Protein AF-A0AA37UHU1-F1 (afdb_monomer_lite)

Foldseek 3Di:
DDDDDDDDDDDDDDPPPPDPPPPDPPPDQDFDDADDDPDPLVLLVQFPWKWFFQDWAWPAWDDDSNAIWTKTWTWTFTADNVRDTDPDIDIDIETQQFGRPPPHGAPPDQQVPVDNIWIARWDADPVRHTYQSHRHPRTDDD

Radius of gyration: 29.76 Å; chains: 1; bounding box: 85×30×92 Å

Sequence (142 aa):
MGRDAMRTMRTAAALLLAAPLLSGCTAGETCYDWVVYDSVERMHADASLVVAAGRIEPAGTTTWSGVQANRYDVSGSPVLADGSIQEIGMQVQVLSTPETCSGGTYPDGDPMLGAQQVRLYLSEDEDGTLRTLTPHQGVGGP

Secondary structure (DSSP, 8-state):
---------------------------------PPPPS-HHHHHHH-SEEEEEEEEEEEEEEEETTEEEEEEEEEEEEBPTTS-B----EEEEEE-PPPSSSSSS-TT--GGGS-SSEEEEEEEPTTS-EEESSTTTSEE--

Organism: NCBI:txid1930060

Structure (mmCIF, N/CA/C/O backbone):
data_AF-A0AA37UHU1-F1
#
_entry.id   AF-A0AA37UHU1-F1
#
loop_
_atom_site.group_PDB
_atom_site.id
_atom_site.type_symbol
_atom_site.label_atom_id
_atom_site.label_alt_id
_atom_site.label_comp_id
_atom_site.label_asym_id
_atom_site.label_entity_id
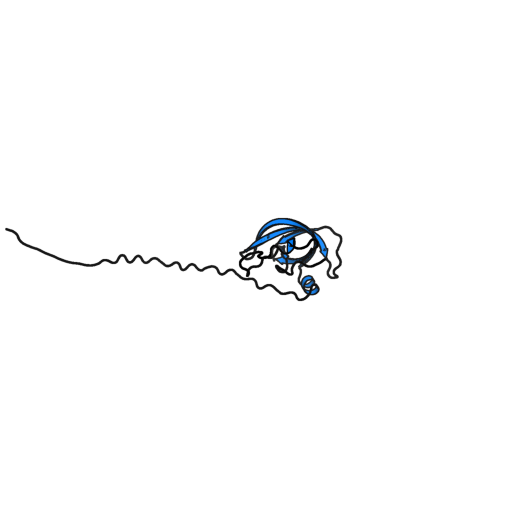_atom_site.label_seq_id
_atom_site.pdbx_PDB_ins_code
_atom_site.Cartn_x
_atom_site.Cartn_y
_atom_site.Cartn_z
_atom_site.occupancy
_atom_site.B_iso_or_equiv
_atom_site.auth_seq_id
_atom_site.auth_comp_id
_atom_site.auth_asym_id
_atom_site.auth_atom_id
_atom_site.pdbx_PDB_model_num
ATOM 1 N N . MET A 1 1 ? 66.435 15.362 -75.445 1.00 47.00 1 MET A N 1
ATOM 2 C CA . MET A 1 1 ? 67.575 15.693 -74.564 1.00 47.00 1 MET A CA 1
ATOM 3 C C . MET A 1 1 ? 66.987 16.231 -73.268 1.00 47.00 1 MET A C 1
ATOM 5 O O . MET A 1 1 ? 66.177 17.140 -73.362 1.00 47.00 1 MET A O 1
ATOM 9 N N . GLY A 1 2 ? 67.302 15.620 -72.123 1.00 46.75 2 GLY A N 1
ATOM 10 C CA . GLY A 1 2 ? 66.732 15.959 -70.808 1.00 46.75 2 GLY A CA 1
ATOM 11 C C . GLY A 1 2 ? 66.102 14.750 -70.110 1.00 46.75 2 GLY A C 1
ATOM 12 O O . GLY A 1 2 ? 64.889 14.577 -70.148 1.00 46.75 2 GLY A O 1
ATOM 13 N N . ARG A 1 3 ? 66.950 13.882 -69.541 1.00 55.12 3 ARG A N 1
ATOM 14 C CA . ARG A 1 3 ? 66.585 12.955 -68.455 1.00 55.12 3 ARG A CA 1
ATOM 15 C C . ARG A 1 3 ? 66.684 13.728 -67.129 1.00 55.12 3 ARG A C 1
ATOM 17 O O . ARG A 1 3 ? 67.207 14.836 -67.130 1.00 55.12 3 ARG A O 1
ATOM 24 N N . ASP A 1 4 ? 66.247 13.075 -66.052 1.00 48.91 4 ASP A N 1
ATOM 25 C CA . ASP A 1 4 ? 66.394 13.429 -64.625 1.00 48.91 4 ASP A CA 1
ATOM 26 C C . ASP A 1 4 ? 65.138 14.102 -64.028 1.00 48.91 4 ASP A C 1
ATOM 28 O O . ASP A 1 4 ? 64.619 15.062 -64.571 1.00 48.91 4 ASP A O 1
ATOM 32 N N . ALA A 1 5 ? 64.537 13.657 -62.924 1.00 52.31 5 ALA A N 1
ATOM 33 C CA . ALA A 1 5 ? 64.921 12.631 -61.971 1.00 52.31 5 ALA A CA 1
ATOM 34 C C . ALA A 1 5 ? 63.681 12.045 -61.277 1.00 52.31 5 ALA A C 1
ATOM 36 O O . ALA A 1 5 ? 62.723 12.732 -60.928 1.00 52.31 5 ALA A O 1
ATOM 37 N N . MET A 1 6 ? 63.767 10.745 -61.033 1.00 61.44 6 MET A N 1
ATOM 38 C CA . MET A 1 6 ? 62.943 9.980 -60.113 1.00 61.44 6 MET A CA 1
ATOM 39 C C . MET A 1 6 ? 63.232 10.425 -58.671 1.00 61.44 6 MET A C 1
ATOM 41 O O . MET A 1 6 ? 64.387 10.405 -58.250 1.00 61.44 6 MET A O 1
ATOM 45 N N . ARG A 1 7 ? 62.199 10.751 -57.885 1.00 52.78 7 ARG A N 1
ATOM 46 C CA . ARG A 1 7 ? 62.252 10.608 -56.422 1.00 52.78 7 ARG A CA 1
ATOM 47 C C . ARG A 1 7 ? 60.934 10.071 -55.880 1.00 52.78 7 ARG A C 1
ATOM 49 O O . ARG A 1 7 ? 59.967 10.778 -55.630 1.00 52.78 7 ARG A O 1
ATOM 56 N N . THR A 1 8 ? 60.956 8.759 -55.731 1.00 53.78 8 THR A N 1
ATOM 57 C CA . THR A 1 8 ? 60.165 7.926 -54.837 1.00 53.78 8 THR A CA 1
ATOM 58 C C . THR A 1 8 ? 60.206 8.478 -53.410 1.00 53.78 8 THR A C 1
ATOM 60 O O . THR A 1 8 ? 61.299 8.660 -52.880 1.00 53.78 8 THR A O 1
ATOM 63 N N . MET A 1 9 ? 59.060 8.617 -52.736 1.00 54.03 9 MET A N 1
ATOM 64 C CA . MET A 1 9 ? 58.975 8.224 -51.324 1.00 54.03 9 MET A CA 1
ATOM 65 C C . MET A 1 9 ? 57.533 7.921 -50.902 1.00 54.03 9 MET A C 1
ATOM 67 O O . MET A 1 9 ? 56.630 8.742 -51.005 1.00 54.03 9 MET A O 1
ATOM 71 N N . ARG A 1 10 ? 57.359 6.668 -50.478 1.00 59.03 10 ARG A N 1
ATOM 72 C CA . ARG A 1 10 ? 56.185 6.058 -49.849 1.00 59.03 10 ARG A CA 1
ATOM 73 C C . ARG A 1 10 ? 56.060 6.536 -48.401 1.00 59.03 10 ARG A C 1
ATOM 75 O O . ARG A 1 10 ? 57.106 6.781 -47.812 1.00 59.03 10 ARG A O 1
ATOM 82 N N . THR A 1 11 ? 54.840 6.492 -47.848 1.00 47.69 11 THR A N 1
ATOM 83 C CA . THR A 1 11 ? 54.402 6.353 -46.424 1.00 47.69 11 THR A CA 1
ATOM 84 C C . THR A 1 11 ? 53.335 7.403 -46.079 1.00 47.69 11 THR A C 1
ATOM 86 O O . THR A 1 11 ? 53.465 8.547 -46.474 1.00 47.69 11 THR A O 1
ATOM 89 N N . ALA A 1 12 ? 52.234 7.121 -45.386 1.00 49.38 12 ALA A N 1
ATOM 90 C CA . ALA A 1 12 ? 51.675 5.883 -44.863 1.00 49.38 12 ALA A CA 1
ATOM 91 C C . ALA A 1 12 ? 50.154 6.072 -44.719 1.00 49.38 12 ALA A C 1
ATOM 93 O O . ALA A 1 12 ? 49.682 7.140 -44.332 1.00 49.38 12 ALA A O 1
ATOM 94 N N . ALA A 1 13 ? 49.402 5.017 -45.020 1.00 53.44 13 ALA A N 1
ATOM 95 C CA . ALA A 1 13 ? 48.030 4.868 -44.569 1.00 53.44 13 ALA A CA 1
ATOM 96 C C . ALA A 1 13 ? 48.022 4.670 -43.046 1.00 53.44 13 ALA A C 1
ATOM 98 O O . ALA A 1 13 ? 48.731 3.793 -42.563 1.00 53.44 13 ALA A O 1
ATOM 99 N N . ALA A 1 14 ? 47.220 5.456 -42.324 1.00 49.47 14 ALA A N 1
ATOM 100 C CA . ALA A 1 14 ? 46.624 5.091 -41.036 1.00 49.47 14 ALA A CA 1
ATOM 101 C C . ALA A 1 14 ? 45.640 6.190 -40.591 1.00 49.47 14 ALA A C 1
ATOM 103 O O . ALA A 1 14 ? 45.931 6.980 -39.696 1.00 49.47 14 ALA A O 1
ATOM 104 N N . LEU A 1 15 ? 44.453 6.245 -41.209 1.00 49.12 15 LEU A N 1
ATOM 105 C CA . LEU A 1 15 ? 43.282 6.805 -40.528 1.00 49.12 15 LEU A CA 1
ATOM 106 C C . LEU A 1 15 ? 42.839 5.779 -39.472 1.00 49.12 15 LEU A C 1
ATOM 108 O O . LEU A 1 15 ? 42.008 4.916 -39.738 1.00 49.12 15 LEU A O 1
ATOM 112 N N . LEU A 1 16 ? 43.433 5.841 -38.282 1.00 53.25 16 LEU A N 1
ATOM 113 C CA . LEU A 1 16 ? 42.884 5.198 -37.091 1.00 53.25 16 LEU A CA 1
ATOM 114 C C . LEU A 1 16 ? 41.834 6.149 -36.507 1.00 53.25 16 LEU A C 1
ATOM 116 O O . LEU A 1 16 ? 42.146 7.015 -35.693 1.00 53.25 16 LEU A O 1
ATOM 120 N N . LEU A 1 17 ? 40.585 6.005 -36.964 1.00 55.25 17 LEU A N 1
ATOM 121 C CA . LEU A 1 17 ? 39.425 6.515 -36.237 1.00 55.25 17 LEU A CA 1
ATOM 122 C C . LEU A 1 17 ? 39.355 5.770 -34.898 1.00 55.25 17 LEU A C 1
ATOM 124 O O . LEU A 1 17 ? 38.854 4.651 -34.821 1.00 55.25 17 LEU A O 1
ATOM 128 N N . ALA A 1 18 ? 39.874 6.390 -33.844 1.00 56.69 18 ALA A N 1
ATOM 129 C CA . ALA A 1 18 ? 39.599 5.981 -32.478 1.00 56.69 18 ALA A CA 1
ATOM 130 C C . ALA A 1 18 ? 38.148 6.366 -32.153 1.00 56.69 18 ALA A C 1
ATOM 132 O O . ALA A 1 18 ? 37.868 7.490 -31.744 1.00 56.69 18 ALA A O 1
ATOM 133 N N . ALA A 1 19 ? 37.213 5.447 -32.396 1.00 60.28 19 ALA A N 1
ATOM 134 C CA . ALA A 1 19 ? 35.871 5.535 -31.844 1.00 60.28 19 ALA A CA 1
ATOM 135 C C . ALA A 1 19 ? 35.973 5.301 -30.326 1.00 60.28 19 ALA A C 1
ATOM 137 O O . ALA A 1 19 ? 36.407 4.217 -29.923 1.00 60.28 19 ALA A O 1
ATOM 138 N N . PRO A 1 20 ? 35.618 6.268 -29.463 1.00 59.84 20 PRO A N 1
ATOM 139 C CA . PRO A 1 20 ? 35.455 5.967 -28.054 1.00 59.84 20 PRO A CA 1
ATOM 140 C C . PRO A 1 20 ? 34.256 5.023 -27.933 1.00 59.84 20 PRO A C 1
ATOM 142 O O . PRO A 1 20 ? 33.116 5.405 -28.195 1.00 59.84 20 PRO A O 1
ATOM 145 N N . LEU A 1 21 ? 34.528 3.769 -27.573 1.00 54.81 21 LEU A N 1
ATOM 146 C CA . LEU A 1 21 ? 33.526 2.849 -27.053 1.00 54.81 21 LEU A CA 1
ATOM 147 C C . LEU A 1 21 ? 32.992 3.474 -25.761 1.00 54.81 21 LEU A C 1
ATOM 149 O O . LEU A 1 21 ? 33.567 3.309 -24.688 1.00 54.81 21 LEU A O 1
ATOM 153 N N . LEU A 1 22 ? 31.920 4.255 -25.881 1.00 56.44 22 LEU A N 1
ATOM 154 C CA . LEU A 1 22 ? 31.058 4.604 -24.763 1.00 56.44 22 LEU A CA 1
ATOM 155 C C . LEU A 1 22 ? 30.409 3.295 -24.312 1.00 56.44 22 LEU A C 1
ATOM 157 O O . LEU A 1 22 ? 29.343 2.920 -24.795 1.00 56.44 22 LEU A O 1
ATOM 161 N N . SER A 1 23 ? 31.106 2.558 -23.447 1.00 59.09 23 SER A N 1
ATOM 162 C CA . SER A 1 23 ? 30.529 1.471 -22.667 1.00 59.09 23 SER A CA 1
ATOM 163 C C . SER A 1 23 ? 29.349 2.053 -21.903 1.00 59.09 23 SER A C 1
ATOM 165 O O . SER A 1 23 ? 29.525 2.751 -20.907 1.00 59.09 23 SER A O 1
ATOM 167 N N . GLY A 1 24 ? 28.147 1.833 -22.433 1.00 48.44 24 GLY A N 1
ATOM 168 C CA . GLY A 1 24 ? 26.913 2.173 -21.757 1.00 48.44 24 GLY A CA 1
ATOM 169 C C . GLY A 1 24 ? 26.866 1.397 -20.453 1.00 48.44 24 GLY A C 1
ATOM 170 O O . GLY A 1 24 ? 26.780 0.171 -20.465 1.00 48.44 24 GLY A O 1
ATOM 171 N N . CYS A 1 25 ? 26.944 2.105 -19.331 1.00 52.53 25 CYS A N 1
ATOM 172 C CA . CYS A 1 25 ? 26.470 1.564 -18.071 1.00 52.53 25 CYS A CA 1
ATOM 173 C C . CYS A 1 25 ? 24.987 1.249 -18.273 1.00 52.53 25 CYS A C 1
ATOM 175 O O . CYS A 1 25 ? 24.164 2.161 -18.340 1.00 52.53 25 CYS A O 1
ATOM 177 N N . THR A 1 26 ? 24.640 -0.027 -18.426 1.00 59.19 26 THR A N 1
ATOM 178 C CA . THR A 1 26 ? 23.258 -0.459 -18.246 1.00 59.19 26 THR A CA 1
ATOM 179 C C . THR A 1 26 ? 22.934 -0.155 -16.791 1.00 59.19 26 THR A C 1
ATOM 181 O O . THR A 1 26 ? 23.543 -0.750 -15.900 1.00 59.19 26 THR A O 1
ATOM 184 N N . ALA A 1 27 ? 22.070 0.829 -16.541 1.00 58.06 27 ALA A N 1
ATOM 185 C CA . ALA A 1 27 ? 21.528 1.042 -15.210 1.00 58.06 27 ALA A CA 1
ATOM 186 C C . ALA A 1 27 ? 20.890 -0.286 -14.785 1.00 58.06 27 ALA A C 1
ATOM 188 O O . ALA A 1 27 ? 19.931 -0.729 -15.411 1.00 58.06 27 ALA A O 1
ATOM 189 N N . GLY A 1 28 ? 21.502 -0.975 -13.820 1.00 57.53 28 GLY A N 1
ATOM 190 C CA . GLY A 1 28 ? 20.881 -2.145 -13.217 1.00 57.53 28 GLY A CA 1
ATOM 191 C C . GLY A 1 28 ? 19.601 -1.679 -12.542 1.00 57.53 28 GLY A C 1
ATOM 192 O O . GLY A 1 28 ? 19.625 -0.678 -11.825 1.00 57.53 28 GLY A O 1
ATOM 193 N N . GLU A 1 29 ? 18.489 -2.349 -12.818 1.00 60.88 29 GLU A N 1
ATOM 194 C CA . GLU A 1 29 ? 17.233 -2.086 -12.124 1.00 60.88 29 GLU A CA 1
ATOM 195 C C . GLU A 1 29 ? 17.453 -2.327 -10.623 1.00 60.88 29 GLU A C 1
ATOM 197 O O . GLU A 1 29 ? 18.001 -3.357 -10.218 1.00 60.88 29 GLU A O 1
ATOM 202 N N . THR A 1 30 ? 17.104 -1.341 -9.790 1.00 68.88 30 THR A N 1
ATOM 203 C CA . THR A 1 30 ? 17.204 -1.493 -8.337 1.00 68.88 30 THR A CA 1
ATOM 204 C C . THR A 1 30 ? 16.065 -2.384 -7.875 1.00 68.88 30 THR A C 1
ATOM 206 O O . THR A 1 30 ? 14.912 -1.970 -7.787 1.00 68.88 30 THR A O 1
ATOM 209 N N . CYS A 1 31 ? 16.434 -3.616 -7.577 1.00 79.44 31 CYS A N 1
ATOM 210 C CA . CYS A 1 31 ? 15.562 -4.635 -7.040 1.00 79.44 31 CYS A CA 1
ATOM 211 C C . CYS A 1 31 ? 15.256 -4.368 -5.561 1.00 79.44 31 CYS A C 1
ATOM 213 O O . CYS A 1 31 ? 16.173 -4.389 -4.737 1.00 79.44 31 CYS A O 1
ATOM 215 N N . TYR A 1 32 ? 13.990 -4.130 -5.218 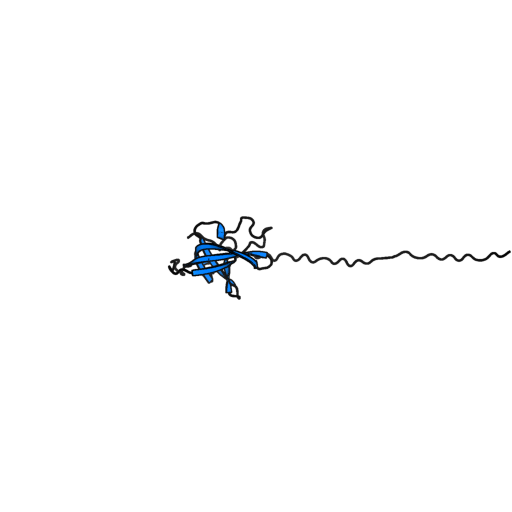1.00 81.62 32 TYR A N 1
ATOM 216 C CA . TYR A 1 32 ? 13.564 -4.068 -3.820 1.00 81.62 32 TYR A CA 1
ATOM 217 C C . TYR A 1 32 ? 13.310 -5.479 -3.293 1.00 81.62 32 TYR A C 1
ATOM 219 O O . TYR A 1 32 ? 12.516 -6.231 -3.857 1.00 81.62 32 TYR A O 1
ATOM 227 N N . ASP A 1 33 ? 13.983 -5.812 -2.192 1.00 81.69 33 ASP A N 1
ATOM 228 C CA . ASP A 1 33 ? 13.688 -7.001 -1.398 1.00 81.69 33 ASP A CA 1
ATOM 229 C C . ASP A 1 33 ? 12.576 -6.660 -0.400 1.00 81.69 33 ASP A C 1
ATOM 231 O O . ASP A 1 33 ? 12.730 -5.780 0.452 1.00 81.69 33 ASP A O 1
ATOM 235 N N . TRP A 1 34 ? 11.420 -7.299 -0.560 1.00 84.69 34 TRP A N 1
ATOM 236 C CA . TRP A 1 34 ? 10.236 -7.007 0.239 1.00 84.69 34 TRP A CA 1
ATOM 237 C C . TRP A 1 34 ? 10.272 -7.769 1.556 1.00 84.69 34 TRP A C 1
ATOM 239 O O . TRP A 1 34 ? 10.618 -8.948 1.605 1.00 84.69 34 TRP A O 1
ATOM 249 N N . VAL A 1 35 ? 9.820 -7.119 2.628 1.00 88.38 35 VAL A N 1
ATOM 250 C CA . VAL A 1 35 ? 9.565 -7.816 3.890 1.00 88.38 35 VAL A CA 1
ATOM 251 C C . VAL A 1 35 ? 8.513 -8.894 3.651 1.00 88.38 35 VAL A C 1
ATOM 253 O O . VAL A 1 35 ? 7.440 -8.610 3.128 1.00 88.38 35 VAL A O 1
ATOM 256 N N . VAL A 1 36 ? 8.802 -10.124 4.068 1.00 88.88 36 VAL A N 1
ATOM 257 C CA . VAL A 1 36 ? 7.800 -11.189 4.098 1.00 88.88 36 VAL A CA 1
ATOM 258 C C . VAL A 1 36 ? 7.129 -11.182 5.463 1.00 88.88 36 VAL A C 1
ATOM 260 O O . VAL A 1 36 ? 7.784 -11.338 6.494 1.00 88.88 36 VAL A O 1
ATOM 263 N N . TYR A 1 37 ? 5.814 -11.009 5.460 1.00 91.19 37 TYR A N 1
ATOM 264 C CA . TYR A 1 37 ? 4.990 -11.074 6.657 1.00 91.19 37 TYR A CA 1
ATOM 265 C C . TYR A 1 37 ? 4.532 -12.507 6.920 1.00 91.19 37 TYR A C 1
ATOM 267 O O . TYR A 1 37 ? 4.083 -13.205 6.010 1.00 91.19 37 TYR A O 1
ATOM 275 N N . ASP A 1 38 ? 4.636 -12.940 8.172 1.00 91.88 38 ASP A N 1
ATOM 276 C CA . ASP A 1 38 ? 4.230 -14.265 8.645 1.00 91.88 38 ASP A CA 1
ATOM 277 C C . ASP A 1 38 ? 2.836 -14.276 9.293 1.00 91.88 38 ASP A C 1
ATOM 279 O O . ASP A 1 38 ? 2.280 -15.348 9.535 1.00 91.88 38 ASP A O 1
ATOM 283 N N . SER A 1 39 ? 2.253 -13.100 9.552 1.00 90.62 39 SER A N 1
ATOM 284 C CA . SER A 1 39 ? 0.923 -12.957 10.143 1.00 90.62 39 SER A CA 1
ATOM 285 C C . SER A 1 39 ? 0.242 -11.632 9.782 1.00 90.62 39 SER A C 1
ATOM 287 O O . SER A 1 39 ? 0.890 -10.629 9.465 1.00 90.62 39 SER A O 1
ATOM 289 N N . VAL A 1 40 ? -1.090 -11.623 9.873 1.00 90.25 40 VAL A N 1
ATOM 290 C CA . VAL A 1 40 ? -1.918 -10.420 9.692 1.00 90.25 40 VAL A CA 1
ATOM 291 C C . VAL A 1 40 ? -1.667 -9.410 10.811 1.00 90.25 40 VAL A C 1
ATOM 293 O O . VAL A 1 40 ? -1.637 -8.207 10.563 1.00 90.25 40 VAL A O 1
ATOM 296 N N . GLU A 1 41 ? -1.446 -9.882 12.033 1.00 91.50 41 GLU A N 1
ATOM 297 C CA . GLU A 1 41 ? -1.152 -9.051 13.197 1.00 91.50 41 GLU A CA 1
ATOM 298 C C . GLU A 1 41 ? 0.135 -8.253 12.987 1.00 91.50 41 GLU A C 1
ATOM 300 O O . GLU A 1 41 ? 0.186 -7.066 13.306 1.00 91.50 41 GLU A O 1
ATOM 305 N N . ARG A 1 42 ? 1.159 -8.877 12.390 1.00 92.94 42 ARG A N 1
ATOM 306 C CA . ARG A 1 42 ? 2.412 -8.199 12.054 1.00 92.94 42 ARG A CA 1
ATOM 307 C C . ARG A 1 42 ? 2.210 -7.142 10.969 1.00 92.94 42 ARG A C 1
ATOM 309 O O . ARG A 1 42 ? 2.711 -6.034 11.112 1.00 92.94 42 ARG A O 1
ATOM 316 N N . MET A 1 43 ? 1.450 -7.453 9.919 1.00 93.38 43 MET A N 1
ATOM 317 C CA . MET A 1 43 ? 1.102 -6.469 8.882 1.00 93.38 43 MET A CA 1
ATOM 318 C C . MET A 1 43 ? 0.341 -5.282 9.478 1.00 93.38 43 MET A C 1
ATOM 320 O O . MET A 1 43 ? 0.605 -4.137 9.131 1.00 93.38 43 MET A O 1
ATOM 324 N N . HIS A 1 44 ? -0.588 -5.540 10.400 1.00 94.19 44 HIS A N 1
ATOM 325 C CA . HIS A 1 44 ? -1.352 -4.490 11.068 1.00 94.19 44 HIS A CA 1
ATOM 326 C C . HIS A 1 44 ? -0.481 -3.615 11.976 1.00 94.19 44 HIS A C 1
ATOM 328 O O . HIS A 1 44 ? -0.736 -2.420 12.090 1.00 94.19 44 HIS A O 1
ATOM 334 N N . ALA A 1 45 ? 0.516 -4.205 12.638 1.00 94.00 45 ALA A N 1
ATOM 335 C CA . ALA A 1 45 ? 1.443 -3.483 13.504 1.00 94.00 45 ALA A CA 1
ATOM 336 C C . ALA A 1 45 ? 2.423 -2.597 12.717 1.00 94.00 45 ALA A C 1
ATOM 338 O O . ALA A 1 45 ? 2.768 -1.517 13.190 1.00 94.00 45 ALA A O 1
ATOM 339 N N . ASP A 1 46 ? 2.850 -3.043 11.532 1.00 95.25 46 ASP A N 1
ATOM 340 C CA . ASP A 1 46 ? 3.794 -2.309 10.681 1.00 95.25 46 ASP A CA 1
ATOM 341 C C . ASP A 1 46 ? 3.108 -1.271 9.771 1.00 95.25 46 ASP A C 1
ATOM 343 O O . ASP A 1 46 ? 3.764 -0.357 9.272 1.00 95.25 46 ASP A O 1
ATOM 347 N N . ALA A 1 47 ? 1.800 -1.400 9.528 1.00 96.94 47 ALA A N 1
ATOM 348 C CA . ALA A 1 47 ? 1.044 -0.455 8.713 1.00 96.94 47 ALA A CA 1
ATOM 349 C C . ALA A 1 47 ? 0.844 0.891 9.430 1.00 96.94 47 ALA A C 1
ATOM 351 O O . ALA A 1 47 ? 0.403 0.946 10.578 1.00 96.94 47 ALA A O 1
ATOM 352 N N . SER A 1 48 ? 1.062 1.991 8.708 1.00 96.81 48 SER A N 1
ATOM 353 C CA . SER A 1 48 ? 0.670 3.340 9.138 1.00 96.81 48 SER A CA 1
ATOM 354 C C . SER A 1 48 ? -0.852 3.510 9.135 1.00 96.81 48 SER A C 1
ATOM 356 O O . SER A 1 48 ? -1.407 4.257 9.939 1.00 96.81 48 SER A O 1
ATOM 358 N N . LEU A 1 49 ? -1.537 2.819 8.220 1.00 97.12 49 LEU A N 1
ATOM 359 C CA . LEU A 1 49 ? -2.988 2.834 8.084 1.00 97.12 49 LEU A CA 1
ATOM 360 C C . LEU A 1 49 ? -3.479 1.480 7.571 1.00 97.12 49 LEU A C 1
ATOM 362 O O . LEU A 1 49 ? -2.929 0.923 6.620 1.00 97.12 49 LEU A O 1
ATOM 366 N N . VAL A 1 50 ? -4.565 0.985 8.161 1.00 97.00 50 VAL A N 1
ATOM 367 C CA . VAL A 1 50 ? -5.285 -0.186 7.659 1.00 97.00 50 VAL A CA 1
ATOM 368 C C . VAL A 1 50 ? -6.678 0.245 7.222 1.00 97.00 50 VAL A C 1
ATOM 370 O O . VAL A 1 50 ? -7.399 0.886 7.986 1.00 97.00 50 VAL A O 1
ATOM 373 N N . VAL A 1 51 ? -7.058 -0.086 5.987 1.00 96.25 51 VAL A N 1
ATOM 374 C CA . VAL A 1 51 ? -8.346 0.306 5.395 1.00 96.25 51 VAL A CA 1
ATOM 375 C C . VAL A 1 51 ? -9.139 -0.937 5.027 1.00 96.25 51 VAL A C 1
ATOM 377 O O . VAL A 1 51 ? -8.684 -1.750 4.226 1.00 96.25 51 VAL A O 1
ATOM 380 N N . ALA A 1 52 ? -10.352 -1.058 5.554 1.00 94.94 52 ALA A N 1
ATOM 381 C CA . ALA A 1 52 ? -11.366 -1.938 4.993 1.00 94.94 52 ALA A CA 1
ATOM 382 C C . ALA A 1 52 ? -11.926 -1.257 3.736 1.00 94.94 52 ALA A C 1
ATOM 384 O O . ALA A 1 52 ? -12.726 -0.320 3.826 1.00 94.94 52 ALA A O 1
ATOM 385 N N . ALA A 1 53 ? -11.442 -1.656 2.559 1.00 93.88 53 ALA A N 1
ATOM 386 C CA . ALA A 1 53 ? -11.804 -1.004 1.309 1.00 93.88 53 ALA A CA 1
ATOM 387 C C . ALA A 1 53 ? -13.208 -1.432 0.864 1.00 93.88 53 ALA A C 1
ATOM 389 O O . ALA A 1 53 ? -13.502 -2.619 0.720 1.00 93.88 53 ALA A O 1
ATOM 390 N N . GLY A 1 54 ? -14.072 -0.447 0.617 1.00 91.88 54 GLY A N 1
ATOM 391 C CA . GLY A 1 54 ? -15.397 -0.655 0.032 1.00 91.88 54 GLY A CA 1
ATOM 392 C C . GLY A 1 54 ? -15.421 -0.431 -1.480 1.00 91.88 54 GLY A C 1
ATOM 393 O O . GLY A 1 54 ? -16.219 -1.047 -2.186 1.00 91.88 54 GLY A O 1
ATOM 394 N N . ARG A 1 55 ? -14.554 0.448 -1.995 1.00 92.38 55 ARG A N 1
ATOM 395 C CA . ARG A 1 55 ? -14.388 0.703 -3.429 1.00 92.38 55 ARG A CA 1
ATOM 396 C C . ARG A 1 55 ? -12.948 1.079 -3.756 1.00 92.38 55 ARG A C 1
ATOM 398 O O . ARG A 1 55 ? -12.336 1.844 -3.018 1.00 92.38 55 ARG A O 1
ATOM 405 N N . ILE A 1 56 ? -12.459 0.585 -4.889 1.00 93.94 56 ILE A N 1
ATOM 406 C CA . ILE A 1 56 ? -11.150 0.907 -5.460 1.00 93.94 56 ILE A CA 1
ATOM 407 C C . ILE A 1 56 ? -11.381 1.338 -6.910 1.00 93.94 56 ILE A C 1
ATOM 409 O O . ILE A 1 56 ? -11.887 0.555 -7.715 1.00 93.94 56 ILE A O 1
ATOM 413 N N . GLU A 1 57 ? -11.058 2.586 -7.235 1.00 95.12 57 GLU A N 1
ATOM 414 C CA . GLU A 1 57 ? -11.198 3.158 -8.579 1.00 95.12 57 GLU A CA 1
ATOM 415 C C . GLU A 1 57 ? -9.812 3.522 -9.138 1.00 95.12 57 GLU A C 1
ATOM 417 O O . GLU A 1 57 ? -8.978 4.053 -8.403 1.00 95.12 57 GLU A O 1
ATOM 422 N N . PRO A 1 58 ? -9.515 3.240 -10.421 1.00 96.38 58 PRO A N 1
ATOM 423 C CA . PRO A 1 58 ? -8.248 3.643 -11.025 1.00 96.38 58 PRO A CA 1
ATOM 424 C C . PRO A 1 58 ? -8.062 5.164 -11.000 1.00 96.38 58 PRO A C 1
ATOM 426 O O . PRO A 1 58 ? -8.918 5.904 -11.480 1.00 96.38 58 PRO A O 1
ATOM 429 N N . ALA A 1 59 ? -6.903 5.614 -10.523 1.00 97.50 59 ALA A N 1
ATOM 430 C CA . ALA A 1 59 ? -6.509 7.023 -10.442 1.00 97.50 59 ALA A CA 1
ATOM 431 C C . ALA A 1 59 ? -5.231 7.329 -11.254 1.00 97.50 59 ALA A C 1
ATOM 433 O O . ALA A 1 59 ? -4.596 8.372 -11.089 1.00 97.50 59 ALA A O 1
ATOM 434 N N . GLY A 1 60 ? -4.847 6.419 -12.155 1.00 96.75 60 GLY A N 1
ATOM 435 C CA . GLY A 1 60 ? -3.707 6.558 -13.059 1.00 96.75 60 GLY A CA 1
ATOM 436 C C . GLY A 1 60 ? -2.480 5.768 -12.611 1.00 96.75 60 GLY A C 1
ATOM 437 O O . GLY A 1 60 ? -2.583 4.757 -11.923 1.00 96.75 60 GLY A O 1
ATOM 438 N N . THR A 1 61 ? -1.303 6.223 -13.032 1.00 96.31 61 THR A N 1
ATOM 439 C CA . THR A 1 61 ? -0.015 5.582 -12.735 1.00 96.31 61 THR A CA 1
ATOM 440 C C . THR A 1 61 ? 1.018 6.627 -12.339 1.00 96.31 61 THR A C 1
ATOM 442 O O . THR A 1 61 ? 0.932 7.779 -12.763 1.00 96.31 61 THR A O 1
ATOM 445 N N . THR A 1 62 ? 2.037 6.229 -11.586 1.00 94.81 62 THR A N 1
ATOM 446 C CA . THR A 1 62 ? 3.195 7.067 -11.248 1.00 94.81 62 THR A CA 1
ATOM 447 C C . THR A 1 62 ? 4.488 6.285 -11.416 1.00 94.81 62 THR A C 1
ATOM 449 O O . THR A 1 62 ? 4.454 5.065 -11.519 1.00 94.81 62 THR A O 1
ATOM 452 N N . THR A 1 63 ? 5.629 6.968 -11.412 1.00 91.25 63 THR A N 1
ATOM 453 C CA . THR A 1 63 ? 6.915 6.295 -11.210 1.00 91.25 63 THR A CA 1
ATOM 454 C C . THR A 1 63 ? 7.188 6.208 -9.714 1.00 91.25 63 THR A C 1
ATOM 456 O O . THR A 1 63 ? 7.148 7.228 -9.028 1.00 91.25 63 THR A O 1
ATOM 459 N N . TRP A 1 64 ? 7.475 5.010 -9.218 1.00 88.19 64 TRP A N 1
ATOM 460 C CA . TRP A 1 64 ? 7.913 4.755 -7.850 1.00 88.19 64 TRP A CA 1
ATOM 461 C C . TRP A 1 64 ? 9.140 3.843 -7.914 1.00 88.19 64 TRP A C 1
ATOM 463 O O . TRP A 1 64 ? 9.122 2.819 -8.591 1.00 88.19 64 TRP A O 1
ATOM 473 N N . SER A 1 65 ? 10.242 4.258 -7.286 1.00 83.56 65 SER A N 1
ATOM 474 C CA . SER A 1 65 ? 11.503 3.496 -7.275 1.00 83.56 65 SER A CA 1
ATOM 475 C C . SER A 1 65 ? 12.022 3.071 -8.660 1.00 83.56 65 SER A C 1
ATOM 477 O O . SER A 1 65 ? 12.610 2.009 -8.825 1.00 83.56 65 SER A O 1
ATOM 479 N N . GLY A 1 66 ? 11.810 3.913 -9.677 1.00 84.94 66 GLY A N 1
ATOM 480 C CA . GLY A 1 66 ? 12.279 3.671 -11.046 1.00 84.94 66 GLY A CA 1
ATOM 481 C C . GLY A 1 66 ? 11.367 2.789 -11.904 1.00 84.94 66 GLY A C 1
ATOM 482 O O . GLY A 1 66 ? 11.609 2.690 -13.105 1.00 84.94 66 GLY A O 1
ATOM 483 N N . VAL A 1 67 ? 10.293 2.229 -11.342 1.00 87.06 67 VAL A N 1
ATOM 484 C CA . VAL A 1 67 ? 9.284 1.453 -12.078 1.00 87.06 67 VAL A CA 1
ATOM 485 C C . VAL A 1 67 ? 7.935 2.169 -12.084 1.00 87.06 67 VAL A C 1
ATOM 487 O O . VAL A 1 67 ? 7.683 3.066 -11.279 1.00 87.06 67 VAL A O 1
ATOM 490 N N . GLN A 1 68 ? 7.056 1.802 -13.017 1.00 91.06 68 GLN A N 1
ATOM 491 C CA . GLN A 1 68 ? 5.673 2.275 -12.991 1.00 91.06 68 GLN A CA 1
ATOM 492 C C . GLN A 1 68 ? 4.945 1.652 -11.791 1.00 91.06 68 GLN A C 1
ATOM 494 O O . GLN A 1 68 ? 5.218 0.520 -11.435 1.00 91.06 68 GLN A O 1
ATOM 499 N N . ALA A 1 69 ? 4.028 2.372 -11.165 1.00 94.06 69 ALA A N 1
ATOM 500 C CA . ALA A 1 69 ? 3.146 1.869 -10.122 1.00 94.06 69 ALA A CA 1
ATOM 501 C C . ALA A 1 69 ? 1.728 2.369 -10.397 1.00 94.06 69 ALA A C 1
ATOM 503 O O . ALA A 1 69 ? 1.536 3.528 -10.789 1.00 94.06 69 ALA A O 1
ATOM 504 N N . ASN A 1 70 ? 0.737 1.508 -10.198 1.00 96.81 70 ASN A N 1
ATOM 505 C CA . ASN A 1 70 ? -0.667 1.871 -10.316 1.00 96.81 70 ASN A CA 1
ATOM 506 C C . ASN A 1 70 ? -1.100 2.700 -9.107 1.00 96.81 70 ASN A C 1
ATOM 508 O O . ASN A 1 70 ? -0.681 2.458 -7.974 1.00 96.81 70 ASN A O 1
ATOM 512 N N . ARG A 1 71 ? -1.959 3.682 -9.361 1.00 97.44 71 ARG A N 1
ATOM 513 C CA . ARG A 1 71 ? -2.537 4.576 -8.362 1.00 97.44 71 ARG A CA 1
ATOM 514 C C . ARG A 1 71 ? -4.045 4.378 -8.354 1.00 97.44 71 ARG A C 1
ATOM 516 O O . ARG A 1 71 ? -4.664 4.326 -9.418 1.00 97.44 71 ARG A O 1
ATOM 523 N N . TYR A 1 72 ? -4.628 4.318 -7.165 1.00 97.25 72 TYR A N 1
ATOM 524 C CA . TYR A 1 72 ? -6.060 4.121 -6.973 1.00 97.25 72 TYR A CA 1
ATOM 525 C C . TYR A 1 72 ? -6.630 5.126 -5.987 1.00 97.25 72 TYR A C 1
ATOM 527 O O . TYR A 1 72 ? -5.990 5.445 -4.986 1.00 97.25 72 TYR A O 1
ATOM 535 N N . ASP A 1 73 ? -7.858 5.558 -6.244 1.00 97.44 73 ASP A N 1
ATOM 536 C CA . ASP A 1 73 ? -8.685 6.223 -5.250 1.00 97.44 73 ASP A CA 1
ATOM 537 C C . ASP A 1 73 ? -9.480 5.142 -4.506 1.00 97.44 73 ASP A C 1
ATOM 539 O O . ASP A 1 73 ? -10.257 4.378 -5.089 1.00 97.44 73 ASP A O 1
ATOM 543 N N . VAL A 1 74 ? -9.241 5.036 -3.201 1.00 96.06 74 VAL A N 1
ATOM 544 C CA . VAL A 1 74 ? -9.830 4.022 -2.329 1.00 96.06 74 VAL A CA 1
ATOM 545 C C . VAL A 1 74 ? -10.828 4.687 -1.398 1.00 96.06 74 VAL A C 1
ATOM 547 O O . VAL A 1 74 ? -10.471 5.547 -0.596 1.00 96.06 74 VAL A O 1
ATOM 550 N N . SER A 1 75 ? -12.082 4.248 -1.473 1.00 95.81 75 SER A N 1
ATOM 551 C CA . SER A 1 75 ? -13.119 4.591 -0.500 1.00 95.81 75 SER A CA 1
ATOM 552 C C . SER A 1 75 ? -13.339 3.426 0.458 1.00 95.81 75 SER A C 1
ATOM 554 O O . SER A 1 75 ? -13.516 2.285 0.024 1.00 95.81 75 SER A O 1
ATOM 556 N N . GLY A 1 76 ? -13.369 3.691 1.759 1.00 94.94 76 GLY A N 1
ATOM 557 C CA . GLY A 1 76 ? -13.517 2.641 2.764 1.00 94.94 76 GLY A CA 1
ATOM 558 C C . GLY A 1 76 ? -13.632 3.185 4.175 1.00 94.94 76 GLY A C 1
ATOM 559 O O . GLY A 1 76 ? -14.053 4.326 4.372 1.00 94.94 76 GLY A O 1
ATOM 560 N N . SER A 1 77 ? -13.232 2.364 5.136 1.00 96.50 77 SER A N 1
ATOM 561 C CA . SER A 1 77 ? -13.239 2.704 6.555 1.00 96.50 77 SER A CA 1
ATOM 562 C C . SER A 1 77 ? -11.934 2.281 7.223 1.00 96.50 77 SER A C 1
ATOM 564 O O . SER A 1 77 ? -11.374 1.243 6.858 1.00 96.50 77 SER A O 1
ATOM 566 N N . PRO A 1 78 ? -11.423 3.063 8.187 1.00 96.12 78 PRO A N 1
ATOM 567 C CA . PRO A 1 78 ? -10.213 2.697 8.896 1.00 96.12 78 PRO A CA 1
ATOM 568 C C . PRO A 1 78 ? -10.467 1.495 9.804 1.00 96.12 78 PRO A C 1
ATOM 570 O O . PRO A 1 78 ? -11.538 1.348 10.400 1.00 96.12 78 PRO A O 1
ATOM 573 N N . VAL A 1 79 ? -9.453 0.649 9.931 1.00 95.44 79 VAL A N 1
ATOM 574 C CA . VAL A 1 79 ? -9.431 -0.441 10.900 1.00 95.44 79 VAL A CA 1
ATOM 575 C C . VAL A 1 79 ? -8.552 -0.049 12.082 1.00 95.44 79 VAL A C 1
ATOM 577 O O . VAL A 1 79 ? -7.415 0.391 11.915 1.00 95.44 79 VAL A O 1
ATOM 580 N N . LEU A 1 80 ? -9.096 -0.201 13.284 1.00 93.56 80 LEU A N 1
ATOM 581 C CA . LEU A 1 80 ? -8.405 0.036 14.542 1.00 93.56 80 LEU A CA 1
ATOM 582 C C . LEU A 1 80 ? -7.467 -1.127 14.893 1.00 93.56 80 LEU A C 1
ATOM 584 O O . LEU A 1 80 ? -7.594 -2.233 14.377 1.00 93.56 80 LEU A O 1
ATOM 588 N N . ALA A 1 81 ? -6.544 -0.883 15.825 1.00 88.88 81 ALA A N 1
ATOM 589 C CA . ALA A 1 81 ? -5.528 -1.854 16.246 1.00 88.88 81 ALA A CA 1
ATOM 590 C C . ALA A 1 81 ? -6.093 -3.164 16.831 1.00 88.88 81 ALA A C 1
ATOM 592 O O . ALA A 1 81 ? -5.403 -4.178 16.835 1.00 88.88 81 ALA A O 1
ATOM 593 N N . ASP A 1 82 ? -7.333 -3.157 17.326 1.00 89.25 82 ASP A N 1
ATOM 594 C CA . ASP A 1 82 ? -8.039 -4.357 17.793 1.00 89.25 82 ASP A CA 1
ATOM 595 C C . ASP A 1 82 ? -8.742 -5.131 16.658 1.00 89.25 82 ASP A C 1
ATOM 597 O O . ASP A 1 82 ? -9.439 -6.113 16.911 1.00 89.25 82 ASP A O 1
ATOM 601 N N . GLY A 1 83 ? -8.569 -4.690 15.408 1.00 88.12 83 GLY A N 1
ATOM 602 C CA . GLY A 1 83 ? -9.177 -5.262 14.212 1.00 88.12 83 GLY A CA 1
ATOM 603 C C . GLY A 1 83 ? -10.590 -4.756 13.912 1.00 88.12 83 GLY A C 1
ATOM 604 O O . GLY A 1 83 ? -11.129 -5.108 12.858 1.00 88.12 83 GLY A O 1
ATOM 605 N N . SER A 1 84 ? -11.188 -3.936 14.786 1.00 92.06 84 SER A N 1
ATOM 606 C CA . SER A 1 84 ? -12.528 -3.386 14.575 1.00 92.06 84 SER A CA 1
ATOM 607 C C . SER A 1 84 ? -12.544 -2.312 13.486 1.00 92.06 84 SER A C 1
ATOM 609 O O . SER A 1 84 ? -11.620 -1.510 13.353 1.00 92.06 84 SER A O 1
ATOM 611 N N . ILE A 1 85 ? -13.611 -2.297 12.687 1.00 93.50 85 ILE A N 1
ATOM 612 C CA . ILE A 1 85 ? -13.813 -1.282 11.652 1.00 93.50 85 ILE A CA 1
ATOM 613 C C . ILE A 1 85 ? -14.471 -0.072 12.305 1.00 93.50 85 ILE A C 1
ATOM 615 O O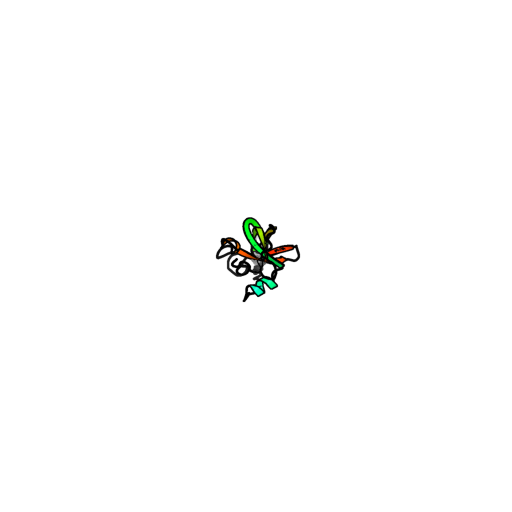 . ILE A 1 85 ? -15.530 -0.176 12.927 1.00 93.50 85 ILE A O 1
ATOM 619 N N . GLN A 1 86 ? -13.848 1.090 12.157 1.00 94.50 86 GLN A N 1
ATOM 620 C CA . GLN A 1 86 ? -14.483 2.340 12.524 1.00 94.50 86 GLN A CA 1
ATOM 621 C C . GLN A 1 86 ? -15.353 2.785 11.349 1.00 94.50 86 GLN A C 1
ATOM 623 O O . GLN A 1 86 ? -14.827 3.163 10.310 1.00 94.50 86 GLN A O 1
ATOM 628 N N . GLU A 1 87 ? -16.676 2.751 11.524 1.00 90.50 87 GLU A N 1
ATOM 629 C CA . GLU A 1 87 ? -17.705 3.063 10.510 1.00 90.50 87 GLU A CA 1
A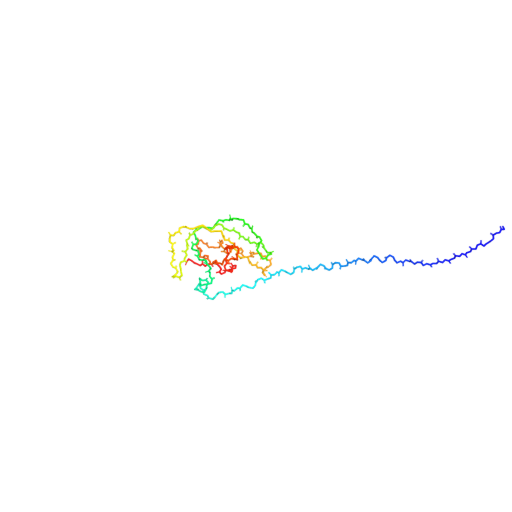TOM 630 C C . GLU A 1 87 ? -17.766 4.565 10.149 1.00 90.50 87 GLU A C 1
ATOM 632 O O . GLU A 1 87 ? -18.816 5.212 10.164 1.00 90.50 87 GLU A O 1
ATOM 637 N N . ILE A 1 88 ? -16.609 5.150 9.857 1.00 91.06 88 ILE A N 1
ATOM 638 C CA . ILE A 1 88 ? -16.450 6.456 9.240 1.00 91.06 88 ILE A CA 1
ATOM 639 C C . ILE A 1 88 ? -15.987 6.227 7.805 1.00 91.06 88 ILE A C 1
ATOM 641 O O . ILE A 1 88 ? -15.039 5.483 7.548 1.00 91.06 88 ILE A O 1
ATOM 645 N N . GLY A 1 89 ? -16.687 6.835 6.852 1.00 92.75 89 GLY A N 1
ATOM 646 C CA . GLY A 1 89 ? -16.252 6.816 5.462 1.00 92.75 89 GLY A CA 1
ATOM 647 C C . GLY A 1 89 ? -14.997 7.667 5.297 1.00 92.75 89 GLY A C 1
ATOM 648 O O . GLY A 1 89 ? -14.944 8.798 5.782 1.00 92.75 89 GLY A O 1
ATOM 649 N N . MET A 1 90 ? -14.008 7.143 4.586 1.00 94.94 90 MET A N 1
ATOM 650 C CA . MET A 1 90 ? -12.806 7.868 4.191 1.00 94.94 90 MET A CA 1
ATOM 651 C C . MET A 1 90 ? -12.483 7.631 2.719 1.00 94.94 90 MET A C 1
ATOM 653 O O . MET A 1 90 ? -12.888 6.624 2.137 1.00 94.94 90 MET A O 1
ATOM 657 N N . GLN A 1 91 ? -11.745 8.574 2.137 1.00 96.12 91 GLN A N 1
ATOM 658 C CA . GLN A 1 91 ? -11.179 8.464 0.798 1.00 96.12 91 GLN A CA 1
ATOM 659 C C . GLN A 1 91 ? -9.682 8.727 0.882 1.00 96.12 91 GLN A C 1
ATOM 661 O O . GLN A 1 91 ? -9.269 9.747 1.435 1.00 96.12 91 GLN A O 1
ATOM 666 N N . VAL A 1 92 ? -8.884 7.806 0.355 1.00 96.75 92 VAL A N 1
ATOM 667 C CA . VAL A 1 92 ? -7.427 7.923 0.294 1.00 96.75 92 VAL A CA 1
ATOM 668 C C . VAL A 1 92 ? -6.928 7.507 -1.071 1.00 96.75 92 VAL A C 1
ATOM 670 O O . VAL A 1 92 ? -7.477 6.606 -1.699 1.00 96.75 92 VAL A O 1
ATOM 673 N N . GLN A 1 93 ? -5.861 8.155 -1.511 1.00 97.88 93 GLN A N 1
ATOM 674 C CA . GLN A 1 93 ? -5.153 7.738 -2.702 1.00 97.88 93 GLN A CA 1
ATOM 675 C C . GLN A 1 93 ? -4.039 6.776 -2.310 1.00 97.88 93 GLN A C 1
ATOM 677 O O . GLN A 1 93 ? -3.254 7.073 -1.412 1.00 97.88 93 GLN A O 1
ATOM 682 N N . VAL A 1 94 ? -3.982 5.629 -2.976 1.00 97.56 94 VAL A N 1
ATOM 683 C CA . VAL A 1 94 ? -3.061 4.540 -2.651 1.00 97.56 94 VAL A CA 1
ATOM 684 C C . VAL A 1 94 ? -2.262 4.166 -3.888 1.00 97.56 94 VAL A C 1
ATOM 686 O O . VAL A 1 94 ? -2.822 3.987 -4.972 1.00 97.56 94 VAL A O 1
ATOM 689 N N . LEU A 1 95 ? -0.950 4.021 -3.725 1.00 97.00 95 LEU A N 1
ATOM 690 C CA . LEU A 1 95 ? -0.103 3.342 -4.697 1.00 97.00 95 LEU A CA 1
ATOM 691 C C . LEU A 1 95 ? -0.107 1.834 -4.434 1.00 97.00 95 LEU A C 1
ATOM 693 O O . LEU A 1 95 ? 0.206 1.386 -3.331 1.00 97.00 95 LEU A O 1
ATOM 697 N N . SER A 1 96 ? -0.429 1.047 -5.458 1.00 95.44 96 SER A N 1
ATOM 698 C CA . SER A 1 96 ? -0.184 -0.392 -5.414 1.00 95.44 96 SER A CA 1
ATOM 699 C C . SER A 1 96 ? 1.306 -0.616 -5.603 1.00 95.44 96 SER A C 1
ATOM 701 O O . SER A 1 96 ? 1.860 -0.288 -6.653 1.00 95.44 96 SER A O 1
ATOM 703 N N . THR A 1 97 ? 1.973 -1.122 -4.576 1.00 93.81 97 THR A N 1
ATOM 704 C CA . THR A 1 97 ? 3.410 -1.371 -4.622 1.00 93.81 97 THR A CA 1
ATOM 705 C C . THR A 1 97 ? 3.714 -2.422 -5.698 1.00 93.81 97 THR A C 1
ATOM 707 O O . THR A 1 97 ? 3.192 -3.532 -5.618 1.00 93.81 97 THR A O 1
ATOM 710 N N . PRO A 1 98 ? 4.517 -2.095 -6.725 1.00 90.81 98 PRO A N 1
ATOM 711 C CA . PRO A 1 98 ? 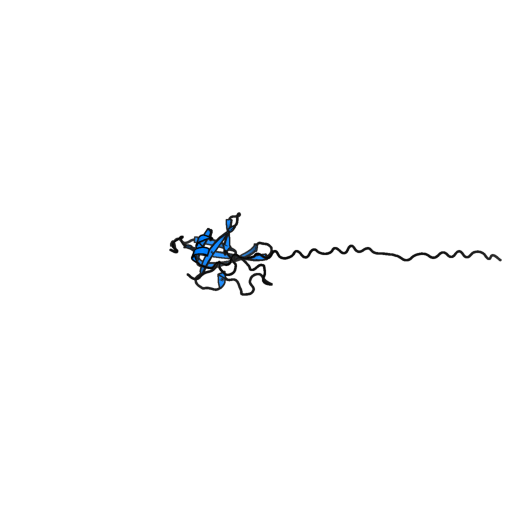4.807 -3.007 -7.824 1.00 90.81 98 PRO A CA 1
ATOM 712 C C . PRO A 1 98 ? 5.895 -4.016 -7.465 1.00 90.81 98 PRO A C 1
ATOM 714 O O . PRO A 1 98 ? 6.753 -3.754 -6.621 1.00 90.81 98 PRO A O 1
ATOM 717 N N . GLU A 1 99 ? 5.933 -5.141 -8.170 1.00 87.88 99 GLU A N 1
ATOM 718 C CA . GLU A 1 99 ? 7.130 -5.976 -8.170 1.00 87.88 99 GLU A CA 1
ATOM 719 C C . GLU A 1 99 ? 8.254 -5.275 -8.952 1.00 87.88 99 GLU A C 1
ATOM 721 O O . GLU A 1 99 ? 8.035 -4.705 -10.020 1.00 87.88 99 GLU A O 1
ATOM 726 N N . THR A 1 100 ? 9.474 -5.294 -8.408 1.00 85.06 100 THR A N 1
ATOM 727 C CA . THR A 1 100 ? 10.659 -4.643 -9.009 1.00 85.06 100 THR A CA 1
ATOM 728 C C . THR A 1 100 ? 11.734 -5.641 -9.445 1.00 85.06 100 THR A C 1
ATOM 730 O O . THR A 1 100 ? 12.737 -5.240 -10.026 1.00 85.06 100 THR A O 1
ATOM 733 N N . CYS A 1 101 ? 11.527 -6.935 -9.167 1.00 80.00 101 CYS A N 1
ATOM 734 C CA . CYS A 1 101 ? 12.474 -8.019 -9.461 1.00 80.00 101 CYS A CA 1
ATOM 735 C C . CYS A 1 101 ? 11.912 -9.137 -10.335 1.00 80.00 101 CYS A C 1
ATOM 737 O O . CYS A 1 101 ? 12.634 -10.074 -10.681 1.00 80.00 101 CYS A O 1
ATOM 739 N N . SER A 1 102 ? 10.633 -9.072 -10.678 1.00 70.75 102 SER A N 1
ATOM 740 C CA . SER A 1 102 ? 10.075 -9.874 -11.753 1.00 70.75 102 SER A CA 1
ATOM 741 C C . SER A 1 102 ? 10.219 -9.090 -13.055 1.00 70.75 102 SER A C 1
ATOM 743 O O . SER A 1 102 ? 10.364 -7.872 -13.050 1.00 70.75 102 SER A O 1
ATOM 745 N N . GLY A 1 103 ? 10.239 -9.774 -14.200 1.00 71.31 103 GLY A N 1
ATOM 746 C CA . GLY A 1 103 ? 10.451 -9.152 -15.517 1.00 71.31 103 GLY A CA 1
ATOM 747 C C . GLY A 1 103 ? 9.337 -8.193 -15.983 1.00 71.31 103 GLY A C 1
ATOM 748 O O . GLY A 1 103 ? 9.182 -7.998 -17.187 1.00 71.31 103 GLY A O 1
ATOM 749 N N . GLY A 1 104 ? 8.534 -7.652 -15.063 1.00 79.31 104 GLY A N 1
ATOM 750 C CA . GLY A 1 104 ? 7.456 -6.695 -15.267 1.00 79.31 104 GLY A CA 1
ATOM 751 C C . GLY A 1 104 ? 6.890 -6.196 -13.930 1.00 79.31 104 GLY A C 1
ATOM 752 O O . GLY A 1 104 ? 7.161 -6.752 -12.878 1.00 79.31 104 GLY A O 1
ATOM 753 N N . THR A 1 105 ? 6.082 -5.140 -13.980 1.00 83.00 105 THR A N 1
ATOM 754 C CA . THR A 1 105 ? 5.577 -4.426 -12.793 1.00 83.00 105 THR A CA 1
ATOM 755 C C . THR A 1 105 ? 4.492 -5.180 -12.005 1.00 83.00 105 THR A C 1
ATOM 757 O O . THR A 1 105 ? 4.418 -5.071 -10.783 1.00 83.00 105 THR A O 1
ATOM 760 N N . TYR A 1 106 ? 3.646 -5.933 -12.712 1.00 87.56 106 TYR A N 1
ATOM 761 C CA . TYR A 1 106 ? 2.537 -6.721 -12.159 1.00 87.56 106 TYR A CA 1
ATOM 762 C C . TYR A 1 106 ? 2.345 -7.983 -13.017 1.00 87.56 106 TYR A C 1
ATOM 764 O O . TYR A 1 106 ? 1.391 -8.053 -13.799 1.00 87.56 106 TYR A O 1
ATOM 772 N N . PRO A 1 107 ? 3.283 -8.946 -12.979 1.00 86.94 107 PRO A N 1
ATOM 773 C CA . PRO A 1 107 ? 3.268 -10.111 -13.868 1.00 86.94 107 PRO A CA 1
ATOM 774 C C . PRO A 1 107 ? 1.983 -10.942 -13.751 1.00 86.94 107 PRO A C 1
ATOM 776 O O . PRO A 1 107 ? 1.490 -11.439 -14.763 1.00 86.94 107 PRO A O 1
ATOM 779 N N . ASP A 1 108 ? 1.407 -11.009 -12.550 1.00 86.75 108 ASP A N 1
ATOM 780 C CA . ASP A 1 108 ? 0.179 -11.755 -12.253 1.00 86.75 108 ASP A CA 1
ATOM 781 C C . ASP A 1 108 ? -1.063 -10.847 -12.117 1.00 86.75 108 ASP A C 1
ATOM 783 O O . ASP A 1 108 ? -2.126 -11.280 -11.671 1.00 86.75 108 ASP A O 1
ATOM 787 N N . GLY A 1 109 ? -0.947 -9.581 -12.534 1.00 90.44 109 GLY A N 1
ATOM 788 C CA . GLY A 1 109 ? -1.957 -8.545 -12.320 1.00 90.44 109 GLY A CA 1
ATOM 789 C C . GLY A 1 109 ? -1.795 -7.814 -10.985 1.00 90.44 109 GLY A C 1
ATOM 790 O O . GLY A 1 109 ? -0.969 -8.172 -10.151 1.00 90.44 109 GLY A O 1
ATOM 791 N N . ASP A 1 110 ? -2.558 -6.734 -10.808 1.00 91.62 110 ASP A N 1
ATOM 792 C CA . ASP A 1 110 ? -2.475 -5.901 -9.608 1.00 91.62 110 ASP A CA 1
ATOM 793 C C . ASP A 1 110 ? -3.253 -6.535 -8.440 1.00 91.62 110 ASP A C 1
ATOM 795 O O . ASP A 1 110 ? -4.480 -6.687 -8.543 1.00 91.62 110 ASP A O 1
ATOM 799 N N . PRO A 1 111 ? -2.596 -6.867 -7.313 1.00 89.06 111 PRO A N 1
ATOM 800 C CA . PRO A 1 111 ? -3.259 -7.512 -6.183 1.00 89.06 111 PRO A CA 1
ATOM 801 C C . PRO A 1 111 ? -4.389 -6.680 -5.565 1.00 89.06 111 PRO A C 1
ATOM 803 O O . PRO A 1 111 ? -5.333 -7.257 -5.023 1.00 89.06 111 PRO A O 1
ATOM 806 N N . MET A 1 112 ? -4.372 -5.347 -5.705 1.00 89.12 112 MET A N 1
ATOM 807 C CA . MET A 1 112 ? -5.466 -4.485 -5.233 1.00 89.12 112 MET A CA 1
ATOM 808 C C . MET A 1 112 ? -6.791 -4.729 -5.969 1.00 89.12 112 MET A C 1
ATOM 810 O O . MET A 1 112 ? -7.848 -4.377 -5.450 1.00 89.12 112 MET A O 1
ATOM 814 N N . LEU A 1 113 ? -6.757 -5.338 -7.158 1.00 87.94 113 LEU A N 1
ATOM 815 C CA . LEU A 1 113 ? -7.940 -5.614 -7.979 1.00 87.94 113 LEU A CA 1
ATOM 816 C C . LEU A 1 113 ? -8.422 -7.071 -7.883 1.00 87.94 113 LEU A C 1
ATOM 818 O O . LEU A 1 113 ? -9.421 -7.431 -8.505 1.00 87.94 113 LEU A O 1
ATOM 822 N N . GLY A 1 114 ? -7.721 -7.920 -7.125 1.00 76.31 114 GLY A N 1
ATOM 823 C CA . GLY A 1 114 ? -7.942 -9.367 -7.116 1.00 76.31 114 GLY A CA 1
ATOM 824 C C . GLY A 1 114 ? -9.136 -9.858 -6.287 1.00 76.31 114 GLY A C 1
ATOM 825 O O . GLY A 1 114 ? -9.627 -10.957 -6.548 1.00 76.31 114 GLY A O 1
ATOM 826 N N . ALA A 1 115 ? -9.630 -9.088 -5.306 1.00 66.62 115 ALA A N 1
ATOM 827 C CA . ALA A 1 115 ? -10.719 -9.528 -4.424 1.00 66.62 115 ALA A CA 1
ATOM 828 C C . ALA A 1 115 ? -11.822 -8.472 -4.233 1.00 66.62 115 ALA A C 1
ATOM 830 O O . ALA A 1 115 ? -11.585 -7.270 -4.284 1.00 66.62 115 ALA A O 1
ATOM 831 N N . GLN A 1 116 ? -13.054 -8.943 -4.001 1.00 60.28 116 GLN A N 1
ATOM 832 C CA . GLN A 1 116 ? -14.257 -8.097 -3.905 1.00 60.28 116 GLN A CA 1
ATOM 833 C C . GLN A 1 116 ? -14.377 -7.330 -2.575 1.00 60.28 116 GLN A C 1
ATOM 835 O O . GLN A 1 116 ? -15.123 -6.358 -2.498 1.00 60.28 116 GLN A O 1
ATOM 840 N N . GLN A 1 117 ? -13.652 -7.757 -1.540 1.00 65.19 117 GLN A N 1
ATOM 841 C CA . GLN A 1 117 ? -13.495 -7.059 -0.265 1.00 65.19 117 GLN A CA 1
ATOM 842 C C . GLN A 1 117 ? -12.053 -7.257 0.177 1.00 65.19 117 GLN A C 1
ATOM 844 O O . GLN A 1 117 ? -11.622 -8.396 0.363 1.00 65.19 117 GLN A O 1
ATOM 849 N N . VAL A 1 118 ? -11.312 -6.159 0.294 1.00 83.56 118 VAL A N 1
ATOM 850 C CA . VAL A 1 118 ? -9.898 -6.199 0.655 1.00 83.56 118 VAL A CA 1
ATOM 851 C C . VAL A 1 118 ? -9.626 -5.308 1.843 1.00 83.56 118 VAL A C 1
ATOM 853 O O . VAL A 1 118 ? -10.087 -4.167 1.922 1.00 83.56 118 VAL A O 1
ATOM 856 N N . ARG A 1 119 ? -8.829 -5.837 2.758 1.00 92.50 119 ARG A N 1
ATOM 857 C CA . ARG A 1 119 ? -8.153 -5.040 3.762 1.00 92.50 119 ARG A CA 1
ATOM 858 C C . ARG A 1 119 ? -6.815 -4.602 3.189 1.00 92.50 119 ARG A C 1
ATOM 860 O O . ARG A 1 119 ? -6.010 -5.442 2.790 1.00 92.50 119 ARG A O 1
ATOM 867 N N . LEU A 1 120 ? -6.600 -3.295 3.116 1.00 95.31 120 LEU A N 1
ATOM 868 C CA . LEU A 1 120 ? -5.350 -2.712 2.649 1.00 95.31 120 LEU A CA 1
ATOM 869 C C . LEU A 1 120 ? -4.478 -2.371 3.847 1.00 95.31 120 LEU A C 1
ATOM 871 O O . LEU A 1 120 ? -4.925 -1.668 4.751 1.00 95.31 120 LEU A O 1
ATOM 875 N N . TYR A 1 121 ? -3.240 -2.844 3.825 1.00 96.56 121 TYR A N 1
ATOM 876 C CA . TYR A 1 121 ? -2.219 -2.522 4.814 1.00 96.56 121 TYR A CA 1
ATOM 877 C C . TYR A 1 121 ? -1.243 -1.556 4.166 1.00 96.56 121 TYR A C 1
ATOM 879 O O . TYR A 1 121 ? -0.559 -1.916 3.202 1.00 96.56 121 TYR A O 1
ATOM 887 N N . LEU A 1 122 ? -1.232 -0.319 4.654 1.00 97.44 122 LEU A N 1
ATOM 888 C CA . LEU A 1 122 ? -0.575 0.794 3.989 1.00 97.44 122 LEU A CA 1
ATOM 889 C C . LEU A 1 122 ? 0.605 1.299 4.811 1.00 97.44 122 LEU A C 1
ATOM 891 O O . LEU A 1 122 ? 0.466 1.569 6.003 1.00 97.44 122 LEU A O 1
ATOM 895 N N . SER A 1 123 ? 1.747 1.474 4.156 1.00 96.38 123 SER A N 1
ATOM 896 C CA . SER A 1 123 ? 2.833 2.321 4.648 1.00 96.38 123 SER A CA 1
ATOM 897 C C . SER A 1 123 ? 2.689 3.726 4.084 1.00 96.38 123 SER A C 1
ATOM 899 O O . SER A 1 123 ? 2.261 3.898 2.941 1.00 96.38 123 SER A O 1
ATOM 901 N N . GLU A 1 124 ? 3.115 4.706 4.864 1.00 96.88 124 GLU A N 1
ATOM 902 C CA . GLU A 1 124 ? 3.254 6.093 4.435 1.00 96.88 124 GLU A CA 1
ATOM 903 C C . GLU A 1 124 ? 4.736 6.395 4.177 1.00 96.88 124 GLU A C 1
ATOM 905 O O . GLU A 1 124 ? 5.579 6.151 5.044 1.00 96.88 124 GLU A O 1
ATOM 910 N N . ASP A 1 125 ? 5.058 6.874 2.977 1.00 94.19 125 ASP A N 1
ATOM 911 C CA . ASP A 1 125 ? 6.393 7.381 2.651 1.00 94.19 125 ASP A CA 1
ATOM 912 C C . ASP A 1 125 ? 6.596 8.788 3.262 1.00 94.19 125 ASP A C 1
ATOM 914 O O . ASP A 1 125 ? 5.651 9.432 3.716 1.00 94.19 125 ASP A O 1
ATOM 918 N N . GLU A 1 126 ? 7.833 9.299 3.284 1.00 94.50 126 GLU A N 1
ATOM 919 C CA . GLU A 1 126 ? 8.165 10.581 3.941 1.00 94.50 126 GLU A CA 1
ATOM 920 C C . GLU A 1 126 ? 7.398 11.796 3.382 1.00 94.50 126 GLU A C 1
ATOM 922 O O . GLU A 1 126 ? 7.251 12.808 4.069 1.00 94.50 126 GLU A O 1
ATOM 927 N N . ASP A 1 127 ? 6.915 11.710 2.141 1.00 93.88 127 ASP A N 1
ATOM 928 C CA . ASP A 1 127 ? 6.124 12.747 1.472 1.00 93.88 127 ASP A CA 1
ATOM 929 C C . ASP A 1 127 ? 4.606 12.623 1.709 1.00 93.88 127 ASP A C 1
ATOM 931 O O . ASP A 1 127 ? 3.829 13.403 1.153 1.00 93.88 127 ASP A O 1
ATOM 935 N N . GLY A 1 128 ? 4.182 11.668 2.542 1.00 95.50 128 GLY A N 1
ATOM 936 C CA . GLY A 1 128 ? 2.781 11.379 2.843 1.00 95.50 128 GLY A CA 1
ATOM 937 C C . GLY A 1 128 ? 2.109 10.431 1.848 1.00 95.50 128 GLY A C 1
ATOM 938 O O . GLY A 1 128 ? 0.900 10.199 1.926 1.00 95.50 128 GLY A O 1
ATOM 939 N N . THR A 1 129 ? 2.850 9.882 0.881 1.00 96.31 129 THR A N 1
ATOM 940 C CA . THR A 1 129 ? 2.294 8.924 -0.076 1.00 96.31 129 THR A CA 1
ATOM 941 C C . THR A 1 129 ? 1.946 7.615 0.621 1.00 96.31 129 THR A C 1
ATOM 943 O O . THR A 1 129 ? 2.816 6.930 1.156 1.00 96.31 129 THR A O 1
ATOM 946 N N . LEU A 1 130 ? 0.673 7.224 0.555 1.00 97.81 130 LEU A N 1
ATOM 947 C CA . LEU A 1 130 ? 0.230 5.908 0.999 1.00 97.81 130 LEU A CA 1
ATOM 948 C C . LEU A 1 130 ? 0.467 4.869 -0.096 1.00 97.81 130 LEU A C 1
ATOM 950 O O . LEU A 1 130 ? 0.054 5.045 -1.246 1.00 97.81 130 LEU A O 1
ATOM 954 N N . ARG A 1 131 ? 1.073 3.747 0.279 1.00 96.19 131 ARG A N 1
ATOM 955 C CA . ARG A 1 131 ? 1.275 2.589 -0.597 1.00 96.19 131 ARG A CA 1
ATOM 956 C C . ARG A 1 131 ? 1.049 1.285 0.147 1.00 96.19 131 ARG A C 1
ATOM 958 O O . ARG A 1 131 ? 1.200 1.244 1.365 1.00 96.19 131 ARG A O 1
ATOM 965 N N . THR A 1 132 ? 0.715 0.213 -0.563 1.00 96.06 132 THR A N 1
ATOM 966 C CA . THR A 1 132 ? 0.617 -1.117 0.056 1.00 96.06 132 THR A CA 1
ATOM 967 C C . THR A 1 132 ? 1.965 -1.538 0.658 1.00 96.06 132 THR A C 1
ATOM 969 O O . THR A 1 132 ? 3.014 -1.253 0.079 1.00 96.06 132 THR A O 1
ATOM 972 N N . LEU A 1 133 ? 1.966 -2.214 1.816 1.00 94.81 133 LEU A N 1
ATOM 973 C CA . LEU A 1 133 ? 3.206 -2.634 2.499 1.00 94.81 133 LEU A CA 1
ATOM 974 C C . LEU A 1 133 ? 4.164 -3.384 1.563 1.00 94.81 133 LEU A C 1
ATOM 976 O O . LEU A 1 133 ? 5.362 -3.107 1.530 1.00 94.81 133 LEU A O 1
ATOM 980 N N . THR A 1 134 ? 3.612 -4.318 0.791 1.00 91.56 134 THR A N 1
ATOM 981 C CA . THR A 1 134 ? 4.315 -5.102 -0.228 1.00 91.56 134 THR A CA 1
ATOM 982 C C . THR A 1 134 ? 3.381 -5.342 -1.414 1.00 91.56 134 THR A C 1
ATOM 984 O O . THR A 1 134 ? 2.164 -5.157 -1.267 1.00 91.56 134 THR A O 1
ATOM 987 N N . PRO A 1 135 ? 3.904 -5.797 -2.568 1.00 86.44 135 PRO A N 1
ATOM 988 C CA . PRO A 1 135 ? 3.066 -6.121 -3.717 1.00 86.44 135 PRO A CA 1
ATOM 989 C C . PRO A 1 135 ? 1.978 -7.147 -3.389 1.00 86.44 135 PRO A C 1
ATOM 991 O O . PRO A 1 135 ? 0.810 -6.919 -3.681 1.00 86.44 135 PRO A O 1
ATOM 994 N N . HIS A 1 136 ? 2.329 -8.242 -2.707 1.00 84.31 136 HIS A N 1
ATOM 995 C CA . HIS A 1 136 ? 1.421 -9.383 -2.536 1.00 84.31 136 HIS A CA 1
ATOM 996 C C . HIS A 1 136 ? 0.728 -9.463 -1.174 1.00 84.31 136 HIS A C 1
ATOM 998 O O . HIS A 1 136 ? -0.334 -10.068 -1.074 1.00 84.31 136 HIS A O 1
ATOM 1004 N N . GLN A 1 137 ? 1.326 -8.905 -0.118 1.00 85.19 137 GLN A N 1
ATOM 1005 C CA . GLN A 1 137 ? 0.830 -9.045 1.261 1.00 85.19 137 GLN A CA 1
ATOM 1006 C C . GLN A 1 137 ? 0.238 -7.745 1.811 1.00 85.19 137 GLN A C 1
ATOM 1008 O O . GLN A 1 137 ? -0.330 -7.738 2.898 1.00 85.19 137 GLN A O 1
ATOM 1013 N N . GLY A 1 138 ? 0.306 -6.644 1.055 1.00 79.75 138 GLY A N 1
ATOM 1014 C CA . GLY A 1 138 ? -0.401 -5.414 1.409 1.00 79.75 138 GLY A CA 1
ATOM 1015 C C . GLY A 1 138 ? -1.920 -5.481 1.201 1.00 79.75 138 GLY A C 1
ATOM 1016 O O . GLY A 1 138 ? -2.617 -4.516 1.508 1.00 79.75 138 GLY A O 1
ATOM 1017 N N . VAL A 1 139 ? -2.428 -6.610 0.699 1.00 85.56 139 VAL A N 1
ATOM 1018 C CA . VAL A 1 139 ? -3.845 -6.889 0.456 1.00 85.56 139 VAL A CA 1
ATOM 1019 C C . VAL A 1 139 ? -4.213 -8.182 1.185 1.00 85.56 139 VAL A C 1
ATOM 1021 O O . VAL A 1 139 ? -3.623 -9.230 0.933 1.00 85.56 139 VAL A O 1
ATOM 1024 N N . GLY A 1 140 ? -5.180 -8.113 2.099 1.00 79.81 140 GLY A N 1
ATOM 1025 C CA . GLY A 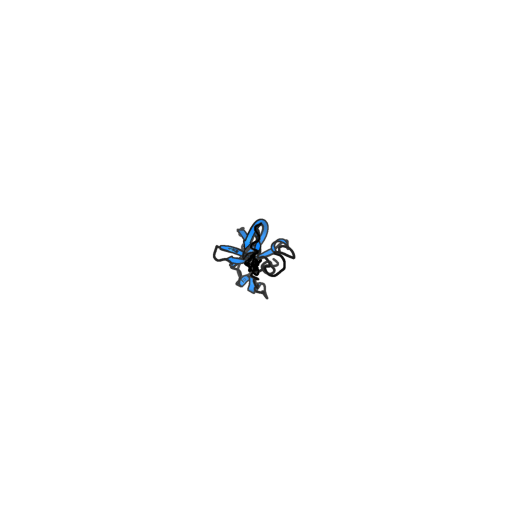1 140 ? -5.671 -9.255 2.872 1.00 79.81 140 GLY A CA 1
ATOM 1026 C C . GLY A 1 140 ? -7.174 -9.479 2.722 1.00 79.81 140 GLY A C 1
ATOM 1027 O O . GLY A 1 140 ? -7.894 -8.646 2.166 1.00 79.81 140 GLY A O 1
ATOM 1028 N N . GLY A 1 141 ? -7.642 -10.614 3.251 1.00 69.00 141 GLY A N 1
ATOM 1029 C CA . GLY A 1 141 ? -9.072 -10.871 3.438 1.00 69.00 141 GLY A CA 1
ATOM 1030 C C . GLY A 1 141 ? -9.732 -9.863 4.398 1.00 69.00 141 GLY A C 1
ATOM 1031 O O . GLY A 1 141 ? -9.020 -9.095 5.052 1.00 69.00 141 GLY A O 1
ATOM 1032 N N . PRO A 1 142 ? -11.076 -9.838 4.457 1.00 58.47 142 PRO A N 1
ATOM 1033 C CA . PRO A 1 142 ? -11.834 -8.898 5.288 1.00 58.47 142 PRO A CA 1
ATOM 1034 C C . PRO A 1 142 ? -11.482 -8.985 6.782 1.00 58.47 142 PRO A C 1
ATOM 1036 O O . PRO A 1 142 ? -11.321 -10.118 7.287 1.00 58.47 142 PRO A O 1
#

pLDDT: mean 82.61, std 16.3, range [46.75, 97.88]